Protein AF-A0A7W0REE7-F1 (afdb_monomer_lite)

pLDDT: mean 85.4, std 18.17, range [41.47, 98.69]

Structure (mmCIF, N/CA/C/O backbone):
data_AF-A0A7W0REE7-F1
#
_entry.id   AF-A0A7W0REE7-F1
#
loop_
_atom_site.group_PDB
_atom_site.id
_atom_site.type_symbol
_atom_site.label_atom_id
_atom_site.label_alt_id
_atom_site.label_comp_id
_atom_site.label_asym_id
_atom_site.label_entity_id
_atom_site.label_seq_id
_atom_site.pdbx_PDB_ins_code
_atom_site.Cartn_x
_atom_site.Cartn_y
_atom_site.Cartn_z
_atom_site.occupancy
_atom_site.B_iso_or_equiv
_atom_site.auth_seq_id
_atom_site.auth_comp_id
_atom_site.auth_asym_id
_atom_site.auth_atom_id
_atom_site.pdbx_PDB_model_num
ATOM 1 N N . MET A 1 1 ? 45.900 -6.202 -37.985 1.00 45.06 1 MET A N 1
ATOM 2 C CA . MET A 1 1 ? 45.962 -5.003 -37.119 1.00 45.06 1 MET A CA 1
ATOM 3 C C . MET A 1 1 ? 44.884 -4.029 -37.579 1.00 45.06 1 MET A C 1
ATOM 5 O O . MET A 1 1 ? 44.712 -3.939 -38.787 1.00 45.06 1 MET A O 1
ATOM 9 N N . LEU A 1 2 ? 44.228 -3.337 -36.628 1.00 41.47 2 LEU A N 1
ATOM 10 C CA . LEU A 1 2 ? 43.089 -2.391 -36.749 1.00 41.47 2 LEU A CA 1
ATOM 11 C C . LEU A 1 2 ? 41.712 -3.093 -36.889 1.00 41.47 2 LEU A C 1
ATOM 13 O O . LEU A 1 2 ? 41.403 -3.589 -37.961 1.00 41.47 2 LEU A O 1
ATOM 17 N N . LEU A 1 3 ? 40.881 -3.365 -35.867 1.00 45.81 3 LEU A N 1
ATOM 18 C CA . LEU A 1 3 ? 40.365 -2.628 -34.692 1.00 45.81 3 LEU A CA 1
ATOM 19 C C . LEU A 1 3 ? 39.534 -1.385 -35.049 1.00 45.81 3 LEU A C 1
ATOM 21 O O . LEU A 1 3 ? 40.122 -0.322 -35.163 1.00 45.81 3 LEU A O 1
ATOM 25 N N . VAL A 1 4 ? 38.196 -1.505 -35.089 1.00 46.91 4 VAL A N 1
ATOM 26 C CA . VAL A 1 4 ? 37.291 -0.587 -34.361 1.00 46.91 4 VAL A CA 1
ATOM 27 C C . VAL A 1 4 ? 36.034 -1.351 -33.917 1.00 46.91 4 VAL A C 1
ATOM 29 O O . VAL A 1 4 ? 35.204 -1.772 -34.717 1.00 46.91 4 VAL A O 1
ATOM 32 N N . LEU A 1 5 ? 35.947 -1.534 -32.603 1.00 46.28 5 LEU A N 1
ATOM 33 C CA . LEU A 1 5 ? 34.809 -2.009 -31.825 1.00 46.28 5 LEU A CA 1
ATOM 34 C C . LEU A 1 5 ? 33.627 -1.041 -32.022 1.00 46.28 5 LEU A C 1
ATOM 36 O O . LEU A 1 5 ? 33.700 0.109 -31.592 1.00 46.28 5 LEU A O 1
ATOM 40 N N . ALA A 1 6 ? 32.532 -1.489 -32.635 1.00 50.62 6 ALA A N 1
ATOM 41 C CA . ALA A 1 6 ? 31.260 -0.772 -32.579 1.00 50.62 6 ALA A CA 1
ATOM 42 C C . ALA A 1 6 ? 30.657 -0.975 -31.178 1.00 50.62 6 ALA A C 1
ATOM 44 O O . ALA A 1 6 ? 29.823 -1.852 -30.961 1.00 50.62 6 ALA A O 1
ATOM 45 N N . LEU A 1 7 ? 31.150 -0.213 -30.196 1.00 54.78 7 LEU A N 1
ATOM 46 C CA . LEU A 1 7 ? 30.534 -0.121 -28.876 1.00 54.78 7 LEU A CA 1
ATOM 47 C C . LEU A 1 7 ? 29.156 0.518 -29.057 1.00 54.78 7 LEU A C 1
ATOM 49 O O . LEU A 1 7 ? 29.038 1.720 -29.288 1.00 54.78 7 LEU A O 1
ATOM 53 N N . GLY A 1 8 ? 28.118 -0.313 -28.986 1.00 48.12 8 GLY A N 1
ATOM 54 C CA . GLY A 1 8 ? 26.740 0.135 -28.909 1.00 48.12 8 GLY A CA 1
ATOM 55 C C . GLY A 1 8 ? 26.584 1.073 -27.721 1.00 48.12 8 GLY A C 1
ATOM 56 O O . GLY A 1 8 ? 26.681 0.656 -26.568 1.00 48.12 8 GLY A O 1
ATOM 57 N N . VAL A 1 9 ? 26.344 2.349 -28.008 1.00 55.97 9 VAL A N 1
ATOM 58 C CA . VAL A 1 9 ? 25.822 3.293 -27.027 1.00 55.97 9 VAL A CA 1
ATOM 59 C C . VAL A 1 9 ? 24.402 2.829 -26.725 1.00 55.97 9 VAL A C 1
ATOM 61 O O . VAL A 1 9 ? 23.462 3.149 -27.449 1.00 55.97 9 VAL A O 1
ATOM 64 N N . LEU A 1 10 ? 24.247 2.004 -25.689 1.00 55.75 10 LEU A N 1
ATOM 65 C CA . LEU A 1 10 ? 22.946 1.727 -25.103 1.00 55.75 10 LEU A CA 1
ATOM 66 C C . LEU A 1 10 ? 22.491 3.041 -24.468 1.00 55.75 10 LEU A C 1
ATOM 68 O O . LEU A 1 10 ? 22.913 3.387 -23.367 1.00 55.75 10 LEU A O 1
ATOM 72 N N . ALA A 1 11 ? 21.709 3.824 -25.209 1.00 57.91 11 ALA A N 1
ATOM 73 C CA . ALA A 1 11 ? 21.074 5.013 -24.677 1.00 57.91 11 ALA A CA 1
ATOM 74 C C . ALA A 1 11 ? 20.234 4.581 -23.467 1.00 57.91 11 ALA A C 1
ATOM 76 O O . ALA A 1 11 ? 19.232 3.882 -23.628 1.00 57.91 11 ALA A O 1
ATOM 77 N N . LEU A 1 12 ? 20.656 4.960 -22.256 1.00 58.72 12 LEU A N 1
ATOM 78 C CA . LEU A 1 12 ? 19.791 4.911 -21.083 1.00 58.72 12 LEU A CA 1
ATOM 79 C C . LEU A 1 12 ? 18.670 5.920 -21.338 1.00 58.72 12 LEU A C 1
ATOM 81 O O . LEU A 1 12 ? 18.796 7.102 -21.020 1.00 58.72 12 LEU A O 1
ATOM 85 N N . ALA A 1 13 ? 17.592 5.469 -21.978 1.00 64.06 13 ALA A N 1
ATOM 86 C CA . ALA A 1 13 ? 16.366 6.239 -22.025 1.00 64.06 13 ALA A CA 1
ATOM 87 C C . ALA A 1 13 ? 15.930 6.483 -20.570 1.00 64.06 13 ALA A C 1
ATOM 89 O O . ALA A 1 13 ? 15.931 5.532 -19.779 1.00 64.06 13 ALA A O 1
ATOM 90 N N . PRO A 1 14 ? 15.594 7.725 -20.183 1.00 60.59 14 PRO A N 1
ATOM 91 C CA . PRO A 1 14 ? 15.069 7.976 -18.852 1.00 60.59 14 PRO A CA 1
ATOM 92 C C . PRO A 1 14 ? 13.815 7.120 -18.671 1.00 60.59 14 PRO A C 1
ATOM 94 O O . PRO A 1 14 ? 12.888 7.187 -19.483 1.00 60.59 14 PRO A O 1
ATOM 97 N N . ALA A 1 15 ? 13.802 6.284 -17.631 1.00 60.91 15 ALA A N 1
ATOM 98 C CA . ALA A 1 15 ? 12.606 5.546 -17.265 1.00 60.91 15 ALA A CA 1
ATOM 99 C C . ALA A 1 15 ? 11.490 6.568 -17.028 1.00 60.91 15 ALA A C 1
ATOM 101 O O . ALA A 1 15 ? 11.646 7.488 -16.222 1.00 60.91 15 ALA A O 1
ATOM 102 N N . SER A 1 16 ? 10.387 6.450 -17.768 1.00 59.88 16 SER A N 1
ATOM 103 C CA . SER A 1 16 ? 9.228 7.298 -17.513 1.00 59.88 16 SER A CA 1
ATOM 104 C C . SER A 1 16 ? 8.754 7.046 -16.080 1.00 59.88 16 SER A C 1
ATOM 106 O O . SER A 1 16 ? 8.724 5.883 -15.663 1.00 59.88 16 SER A O 1
ATOM 108 N N . PRO A 1 17 ? 8.402 8.093 -15.315 1.00 62.16 17 PRO A N 1
ATOM 109 C CA . PRO A 1 17 ? 7.865 7.903 -13.979 1.00 62.16 17 PRO A CA 1
ATOM 110 C C . PRO A 1 17 ? 6.643 6.988 -14.075 1.00 62.16 17 PRO A C 1
ATOM 112 O O . PRO A 1 17 ? 5.690 7.278 -14.802 1.00 62.16 17 PRO A O 1
ATOM 115 N N . VAL A 1 18 ? 6.688 5.849 -13.381 1.00 65.94 18 VAL A N 1
ATOM 116 C CA . VAL A 1 18 ? 5.537 4.951 -13.283 1.00 65.94 18 VAL A CA 1
ATOM 117 C C . VAL A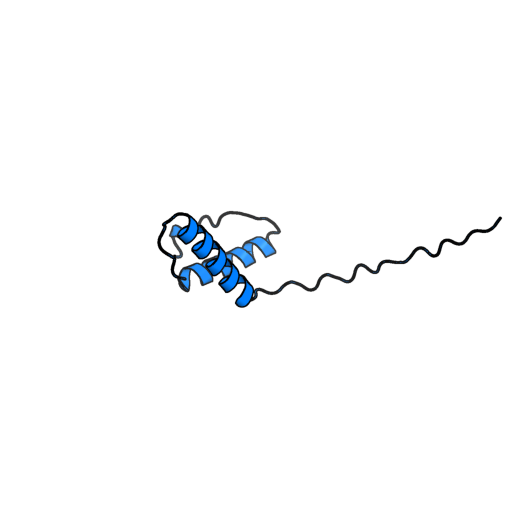 1 18 ? 4.510 5.659 -12.411 1.00 65.94 18 VAL A C 1
ATOM 119 O O . VAL A 1 18 ? 4.665 5.754 -11.196 1.00 65.94 18 VAL A O 1
ATO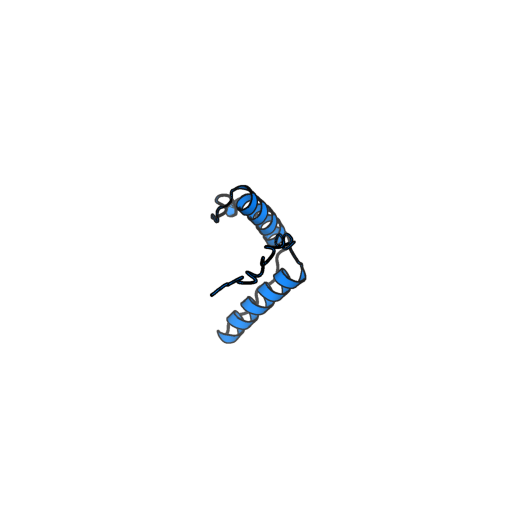M 122 N N . GLY A 1 19 ? 3.485 6.215 -13.053 1.00 66.50 19 GLY A N 1
ATOM 123 C CA . GLY A 1 19 ? 2.367 6.836 -12.357 1.00 66.50 19 GLY A CA 1
ATOM 124 C C . GLY A 1 19 ? 1.580 5.808 -11.546 1.00 66.50 19 GLY A C 1
ATOM 125 O O . GLY A 1 19 ? 1.499 4.632 -11.911 1.00 66.50 19 GLY A O 1
ATOM 126 N N . ALA A 1 20 ? 0.967 6.260 -10.451 1.00 71.12 20 ALA A N 1
ATOM 127 C CA . ALA A 1 20 ? 0.014 5.446 -9.709 1.00 71.12 20 ALA A CA 1
ATOM 128 C C . ALA A 1 20 ? -1.098 4.965 -10.657 1.00 71.12 20 ALA A C 1
ATOM 130 O O . ALA A 1 20 ? -1.732 5.774 -11.337 1.00 71.12 20 ALA A O 1
ATOM 131 N N . SER A 1 21 ? -1.328 3.649 -10.716 1.00 81.88 21 SER A N 1
ATOM 132 C CA . SER A 1 21 ? -2.376 3.071 -11.558 1.00 81.88 21 SER A CA 1
ATOM 133 C C . SER A 1 21 ? -3.471 2.436 -10.694 1.00 81.88 21 SER A C 1
ATOM 135 O O . SER A 1 21 ? -3.172 1.570 -9.865 1.00 81.88 21 SER A O 1
ATOM 137 N N . PRO A 1 22 ? -4.752 2.798 -10.900 1.00 83.31 22 PRO A N 1
ATOM 138 C CA . PRO A 1 22 ? -5.865 2.142 -10.211 1.00 83.31 22 PRO A CA 1
ATOM 139 C C . PRO A 1 22 ? -5.888 0.622 -10.441 1.00 83.31 22 PRO A C 1
ATOM 141 O O . PRO A 1 22 ? -6.258 -0.146 -9.554 1.00 83.31 22 PRO A O 1
ATOM 144 N N . ALA A 1 23 ? -5.434 0.178 -11.618 1.00 88.31 23 ALA A N 1
ATOM 145 C CA . ALA A 1 23 ? -5.308 -1.235 -11.952 1.00 88.31 23 ALA A CA 1
ATOM 146 C C . ALA A 1 23 ? -4.308 -1.960 -11.036 1.00 88.31 23 ALA A C 1
ATOM 148 O O . ALA A 1 23 ? -4.639 -3.025 -10.514 1.00 88.31 23 ALA A O 1
ATOM 149 N N . ALA A 1 24 ? -3.131 -1.378 -10.773 1.00 89.56 24 ALA A N 1
ATOM 150 C CA . ALA A 1 24 ? -2.153 -1.982 -9.867 1.00 89.56 24 ALA A CA 1
ATOM 151 C C . ALA A 1 24 ? -2.687 -2.093 -8.434 1.00 89.56 24 ALA A C 1
ATOM 153 O O . ALA A 1 24 ? -2.527 -3.138 -7.806 1.00 89.56 24 ALA A O 1
ATOM 154 N N . GLU A 1 25 ? -3.377 -1.064 -7.935 1.00 92.25 25 GLU A N 1
ATOM 155 C CA . GLU A 1 25 ? -3.991 -1.109 -6.602 1.00 92.25 25 GLU A CA 1
ATOM 156 C C . GLU A 1 25 ? -5.061 -2.207 -6.504 1.00 92.25 25 GLU A C 1
ATOM 158 O O . GLU A 1 25 ? -5.075 -2.985 -5.548 1.00 92.25 25 GLU A O 1
ATOM 163 N N . SER A 1 26 ? -5.920 -2.337 -7.521 1.00 93.31 26 SER A N 1
ATOM 164 C CA . SER A 1 26 ? -6.936 -3.396 -7.556 1.00 93.31 26 SER A CA 1
ATOM 165 C C . SER A 1 26 ? -6.321 -4.804 -7.625 1.00 93.31 26 SER A C 1
ATOM 167 O O . SER A 1 26 ? -6.756 -5.711 -6.910 1.00 93.31 26 SER A O 1
ATOM 169 N N . GLY A 1 27 ? -5.255 -4.984 -8.414 1.00 95.50 27 GLY A N 1
ATOM 170 C CA . GLY A 1 27 ? -4.518 -6.245 -8.510 1.00 95.50 27 GLY A CA 1
ATOM 171 C C . GLY A 1 27 ? -3.813 -6.619 -7.204 1.00 95.50 27 GLY A C 1
ATOM 172 O O . GLY A 1 27 ? -3.782 -7.794 -6.825 1.00 95.50 27 GLY A O 1
ATOM 173 N N . PHE A 1 28 ? -3.315 -5.623 -6.469 1.00 94.62 28 PHE A N 1
ATOM 174 C CA . PHE A 1 28 ? -2.721 -5.815 -5.148 1.00 94.62 28 PHE A CA 1
ATOM 175 C C . PHE A 1 28 ? -3.745 -6.353 -4.138 1.00 94.62 28 PHE A C 1
ATOM 177 O O . PHE A 1 28 ? -3.501 -7.380 -3.501 1.00 94.62 28 PHE A O 1
ATOM 184 N N . VAL A 1 29 ? -4.930 -5.737 -4.058 1.00 96.94 29 VAL A N 1
ATOM 185 C CA . VAL A 1 29 ? -6.023 -6.205 -3.185 1.00 96.94 29 VAL A CA 1
ATOM 186 C C . VAL A 1 29 ? -6.473 -7.617 -3.566 1.00 96.94 29 VAL A C 1
ATOM 188 O O . VAL A 1 29 ? -6.642 -8.469 -2.691 1.00 96.94 29 VAL A O 1
ATOM 191 N N . SER A 1 30 ? -6.610 -7.896 -4.867 1.00 98.06 30 SER A N 1
ATOM 192 C CA . SER A 1 30 ? -6.962 -9.231 -5.361 1.00 98.06 30 SER A CA 1
ATOM 193 C C . SER A 1 30 ? -5.945 -10.287 -4.923 1.00 98.06 30 SER A C 1
ATOM 195 O O . SER A 1 30 ? -6.327 -11.367 -4.474 1.00 98.06 30 SER A O 1
ATOM 197 N N . SER A 1 31 ? -4.651 -9.975 -5.006 1.00 98.44 31 SER A N 1
ATOM 198 C CA . SER A 1 31 ? -3.577 -10.896 -4.619 1.00 98.44 31 SER A CA 1
ATOM 199 C C . SER A 1 31 ? -3.592 -11.193 -3.117 1.00 98.44 31 SER A C 1
ATOM 201 O O . SER A 1 31 ? -3.486 -12.353 -2.712 1.00 98.44 31 SER A O 1
ATOM 203 N N . ILE A 1 32 ? -3.798 -10.168 -2.281 1.00 98.25 32 ILE A N 1
ATOM 204 C CA . ILE A 1 32 ? -3.922 -10.334 -0.825 1.00 98.25 32 ILE A CA 1
ATOM 205 C C . ILE A 1 32 ? -5.130 -11.203 -0.482 1.00 98.25 32 ILE A C 1
ATOM 207 O O . ILE A 1 32 ? -5.008 -12.141 0.306 1.00 98.25 32 ILE A O 1
ATOM 211 N N . ASN A 1 33 ? -6.294 -10.922 -1.068 1.00 98.69 33 ASN A N 1
ATOM 212 C CA . ASN A 1 33 ? -7.505 -11.690 -0.791 1.00 98.69 33 ASN A CA 1
ATOM 213 C C . ASN A 1 33 ? -7.411 -13.131 -1.309 1.00 98.69 33 ASN A C 1
ATOM 215 O O . ASN A 1 33 ? -7.867 -14.043 -0.621 1.00 98.69 33 ASN A O 1
ATOM 219 N N . GLY A 1 34 ? -6.740 -13.362 -2.442 1.00 98.62 34 GLY A N 1
ATOM 220 C CA . GLY A 1 34 ? -6.405 -14.706 -2.914 1.00 98.62 34 GLY A CA 1
ATOM 221 C C . GLY A 1 34 ? -5.553 -15.476 -1.901 1.00 98.62 34 GLY A C 1
ATOM 222 O O . GLY A 1 34 ? -5.891 -16.601 -1.530 1.00 98.62 34 GLY A O 1
ATOM 223 N N . LEU A 1 35 ? -4.500 -14.846 -1.364 1.00 98.69 35 LEU A N 1
ATOM 224 C CA . LEU A 1 35 ? -3.683 -15.448 -0.308 1.00 98.69 35 LEU A CA 1
ATOM 225 C C . LEU A 1 35 ? -4.509 -15.717 0.956 1.00 98.69 35 LEU A C 1
ATOM 227 O O . LEU A 1 35 ? -4.442 -16.816 1.497 1.00 98.69 35 LEU A O 1
ATOM 231 N N . ARG A 1 36 ? -5.318 -14.760 1.417 1.00 98.62 36 ARG A N 1
ATOM 232 C CA . ARG A 1 36 ? -6.180 -14.932 2.599 1.00 98.62 36 ARG A CA 1
ATOM 233 C C . ARG A 1 36 ? -7.145 -16.102 2.433 1.00 98.62 36 ARG A C 1
ATOM 235 O O . ARG A 1 36 ? -7.216 -16.952 3.318 1.00 98.62 36 ARG A O 1
ATOM 242 N N . SER A 1 37 ? -7.800 -16.194 1.280 1.00 98.69 37 SER A N 1
ATOM 243 C CA . SER A 1 37 ? -8.693 -17.303 0.947 1.00 98.69 37 SER A CA 1
ATOM 244 C C . SER A 1 37 ? -7.954 -18.644 0.939 1.00 98.69 37 SER A C 1
ATOM 246 O O . SER A 1 37 ? -8.428 -19.596 1.555 1.00 98.69 37 SER A O 1
ATOM 248 N N . SER A 1 38 ? -6.738 -18.705 0.376 1.00 98.44 38 SER A N 1
ATOM 249 C CA . SER A 1 38 ? -5.899 -19.918 0.413 1.00 98.44 38 SER A CA 1
ATOM 250 C C . SER A 1 38 ? -5.532 -20.377 1.834 1.00 98.44 38 SER A C 1
ATOM 252 O O . SER A 1 38 ? -5.111 -21.514 2.033 1.00 98.44 38 SER A O 1
ATOM 254 N N . ARG A 1 39 ? -5.691 -19.498 2.833 1.00 98.56 39 ARG A N 1
ATOM 255 C CA . ARG A 1 39 ? -5.475 -19.773 4.260 1.00 98.56 39 ARG A CA 1
ATOM 256 C C . ARG A 1 39 ? -6.779 -19.902 5.057 1.00 98.56 39 ARG A C 1
ATOM 258 O O . ARG A 1 39 ? -6.728 -19.912 6.281 1.00 98.56 39 ARG A O 1
ATOM 265 N N . GLY A 1 40 ? -7.934 -19.983 4.392 1.00 98.50 40 GLY A N 1
ATOM 266 C CA . GLY A 1 40 ? -9.245 -20.100 5.040 1.00 98.50 40 GLY A CA 1
ATOM 267 C C . GLY A 1 40 ? -9.733 -18.818 5.725 1.00 98.50 40 GLY A C 1
ATOM 268 O O . GLY A 1 40 ? -10.632 -18.875 6.558 1.00 98.50 40 GLY A O 1
ATOM 269 N N . LEU A 1 41 ? -9.147 -17.662 5.401 1.00 98.56 41 LEU A N 1
ATOM 270 C CA . LEU A 1 41 ? -9.528 -16.367 5.965 1.00 98.56 41 LEU A CA 1
ATOM 271 C C . LEU A 1 41 ? -10.521 -15.638 5.053 1.00 98.56 41 LEU A C 1
ATOM 273 O O . LEU A 1 41 ? -10.444 -15.724 3.827 1.00 98.56 41 LEU A O 1
ATOM 277 N N . GLY A 1 42 ? -11.412 -14.848 5.658 1.00 98.06 42 GLY A N 1
ATOM 278 C CA . GLY A 1 42 ? -12.332 -13.975 4.925 1.00 98.06 42 GLY A CA 1
ATOM 279 C C . GLY A 1 42 ? -11.613 -12.861 4.156 1.00 98.06 42 GLY A C 1
ATOM 280 O O . GLY A 1 42 ? -10.526 -12.420 4.547 1.00 98.06 42 GLY A O 1
ATOM 281 N N . SER A 1 43 ? -12.230 -12.383 3.077 1.00 97.94 43 SER A N 1
ATOM 282 C CA . SER A 1 43 ? -11.699 -11.280 2.265 1.00 97.94 43 SER A CA 1
ATOM 283 C C . SER A 1 43 ? -11.712 -9.952 3.024 1.00 97.94 43 SER A C 1
ATOM 285 O O . SER A 1 43 ? -12.598 -9.695 3.835 1.00 97.94 43 SER A O 1
ATOM 287 N N . LEU A 1 44 ? -10.725 -9.105 2.746 1.00 97.94 44 LEU A N 1
ATOM 288 C CA . LEU A 1 44 ? -10.712 -7.703 3.151 1.00 97.94 44 LEU A CA 1
ATOM 289 C C . LEU A 1 44 ? -11.509 -6.863 2.152 1.00 97.94 44 LEU A C 1
ATOM 291 O O . LEU A 1 44 ? -11.491 -7.141 0.948 1.00 97.94 44 LE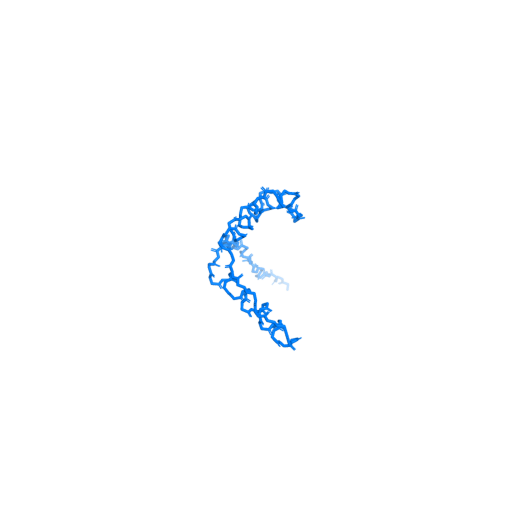U A O 1
ATOM 295 N N . THR A 1 45 ? -12.128 -5.798 2.653 1.00 97.12 45 THR A N 1
ATOM 296 C CA . THR A 1 45 ? -12.788 -4.766 1.846 1.00 97.12 45 THR A CA 1
ATOM 297 C C . THR A 1 45 ? -11.904 -3.527 1.775 1.00 97.12 45 THR A C 1
ATOM 299 O O . THR A 1 45 ? -11.230 -3.179 2.745 1.00 97.12 45 THR A O 1
ATOM 302 N N . VAL A 1 46 ? -11.907 -2.852 0.627 1.00 96.94 46 VAL A N 1
ATOM 303 C CA . VAL A 1 46 ? -11.191 -1.584 0.450 1.00 96.94 46 VAL A CA 1
ATOM 304 C C . VAL A 1 46 ? -11.900 -0.473 1.223 1.00 96.94 46 VAL A C 1
ATOM 306 O O . VAL A 1 46 ? -13.103 -0.280 1.065 1.00 96.94 46 VAL A O 1
ATOM 309 N N . SER A 1 47 ? -11.139 0.280 2.019 1.00 97.50 47 SER A N 1
ATOM 310 C CA . SER A 1 47 ? -11.576 1.548 2.612 1.00 97.50 47 SER A CA 1
ATOM 311 C C . SER A 1 47 ? -10.975 2.707 1.821 1.00 97.50 47 SER A C 1
ATOM 313 O O . SER A 1 47 ? -9.755 2.794 1.684 1.00 97.50 47 SER A O 1
ATOM 315 N N . GLY A 1 48 ? -11.827 3.604 1.316 1.00 95.06 48 GLY A N 1
ATOM 316 C CA . GLY A 1 48 ? -11.382 4.778 0.559 1.00 95.06 48 GLY A CA 1
ATOM 317 C C . GLY A 1 48 ? -10.536 5.745 1.391 1.00 95.06 48 GLY A C 1
ATOM 318 O O . GLY A 1 48 ? -9.588 6.327 0.870 1.00 95.06 48 GLY A O 1
ATOM 319 N N . GLU A 1 49 ? -10.828 5.858 2.687 1.00 96.69 49 GLU A N 1
ATOM 320 C CA . GLU A 1 49 ? -10.057 6.662 3.639 1.00 96.69 49 GLU A CA 1
ATOM 321 C C . GLU A 1 49 ? -8.630 6.122 3.797 1.00 96.69 49 GLU A C 1
ATOM 323 O O . GLU A 1 49 ? -7.663 6.849 3.564 1.00 96.69 49 GLU A O 1
ATOM 328 N N . LEU A 1 50 ? -8.489 4.814 4.052 1.00 96.75 50 LEU A N 1
ATOM 329 C CA . LEU A 1 50 ? -7.177 4.161 4.134 1.00 96.75 50 LEU A CA 1
ATOM 330 C C . LEU A 1 50 ? -6.392 4.281 2.824 1.00 96.75 50 LEU A C 1
ATOM 332 O O . LEU A 1 50 ? -5.183 4.515 2.848 1.00 96.75 50 LEU A O 1
ATOM 336 N N . THR A 1 51 ? -7.063 4.160 1.676 1.00 95.44 51 THR A N 1
ATOM 337 C CA . THR A 1 51 ? -6.432 4.367 0.366 1.00 95.44 51 THR A CA 1
ATOM 338 C C . THR A 1 51 ? -5.930 5.803 0.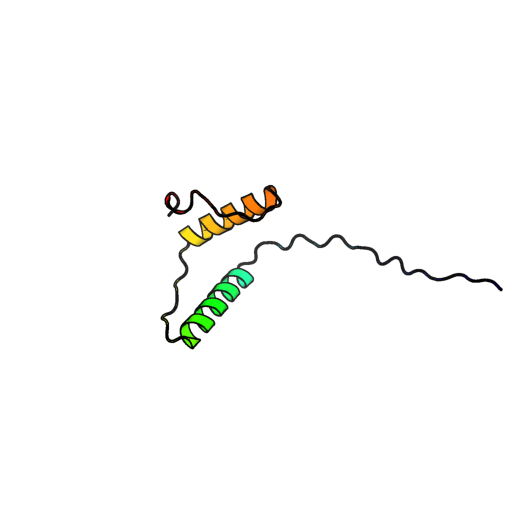198 1.00 95.44 51 THR A C 1
ATOM 340 O O . THR A 1 51 ? -4.826 6.003 -0.308 1.00 95.44 51 THR A O 1
ATOM 343 N N . GLY A 1 52 ? -6.700 6.802 0.638 1.00 94.94 52 GLY A N 1
ATOM 344 C CA . GLY A 1 52 ? -6.296 8.208 0.602 1.00 94.94 52 GLY A CA 1
ATOM 345 C C . GLY A 1 52 ? -5.030 8.469 1.420 1.00 94.94 52 GLY A C 1
ATOM 346 O O . GLY A 1 52 ? -4.054 9.012 0.895 1.00 94.94 52 GLY A O 1
ATOM 347 N N . VAL A 1 53 ? -5.008 7.999 2.670 1.00 97.38 53 VAL A N 1
ATOM 348 C CA . VAL A 1 53 ? -3.842 8.116 3.562 1.00 97.38 53 VAL A CA 1
ATOM 349 C C . VAL A 1 53 ? -2.621 7.404 2.975 1.00 97.38 53 VAL A C 1
ATOM 351 O O . VAL A 1 53 ? -1.528 7.973 2.937 1.00 97.38 53 VAL A O 1
ATOM 354 N N . ALA A 1 54 ? -2.798 6.186 2.452 1.00 95.50 54 ALA A N 1
ATOM 355 C CA . ALA A 1 54 ? -1.713 5.409 1.860 1.00 95.50 54 ALA A CA 1
ATOM 356 C C . ALA A 1 54 ? -1.084 6.104 0.642 1.00 95.50 54 ALA A C 1
ATOM 358 O O . ALA A 1 54 ? 0.141 6.151 0.535 1.00 95.50 54 ALA A O 1
ATOM 359 N N . ARG A 1 55 ? -1.895 6.687 -0.253 1.00 94.75 55 ARG A N 1
ATOM 360 C CA . ARG A 1 55 ? -1.397 7.441 -1.417 1.00 94.75 55 ARG A CA 1
ATOM 361 C C . ARG A 1 55 ? -0.632 8.696 -1.001 1.00 94.75 55 ARG A C 1
ATOM 363 O O . ARG A 1 55 ? 0.443 8.948 -1.539 1.00 94.75 55 ARG A O 1
ATOM 370 N N . SER A 1 56 ? -1.148 9.449 -0.027 1.00 95.50 56 SER A N 1
ATOM 371 C CA . SER A 1 56 ? -0.453 10.633 0.496 1.00 95.50 56 SER A CA 1
ATOM 372 C C . SER A 1 56 ? 0.898 10.265 1.110 1.00 95.50 56 SER A C 1
ATOM 374 O O . SER A 1 56 ? 1.891 10.949 0.872 1.00 95.50 56 SER A O 1
ATOM 376 N N . TRP A 1 57 ? 0.955 9.174 1.877 1.00 97.00 57 TRP A N 1
ATOM 377 C CA . TRP A 1 57 ? 2.201 8.724 2.489 1.00 97.00 57 TRP A CA 1
ATOM 378 C C . TRP A 1 57 ? 3.195 8.163 1.468 1.00 97.00 57 TRP A C 1
ATOM 380 O O . TRP A 1 57 ? 4.396 8.393 1.587 1.00 97.00 57 TRP A O 1
ATOM 390 N N . ALA A 1 58 ? 2.710 7.481 0.428 1.00 94.88 58 ALA A N 1
ATOM 391 C CA . ALA A 1 58 ? 3.548 7.059 -0.690 1.00 94.88 58 ALA A CA 1
ATOM 392 C C . ALA A 1 58 ? 4.215 8.258 -1.386 1.00 94.88 58 ALA A C 1
ATOM 394 O O . ALA A 1 58 ? 5.402 8.183 -1.694 1.00 94.88 58 ALA A O 1
ATOM 395 N N . GLY A 1 59 ? 3.487 9.370 -1.558 1.00 94.38 59 GLY A N 1
ATOM 396 C CA . GLY A 1 59 ? 4.056 10.637 -2.027 1.00 94.38 59 GLY A CA 1
ATOM 397 C C . GLY A 1 59 ? 5.161 11.159 -1.104 1.00 94.38 59 GLY A C 1
ATOM 398 O O . GLY A 1 59 ? 6.272 11.400 -1.561 1.00 94.38 59 GLY A O 1
ATOM 399 N N . ALA A 1 60 ? 4.905 11.216 0.207 1.00 96.12 60 ALA A N 1
ATOM 400 C CA . ALA A 1 60 ? 5.901 11.661 1.186 1.00 96.12 60 ALA A CA 1
A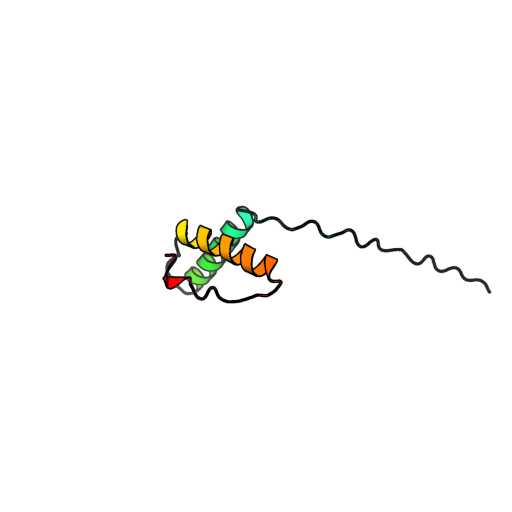TOM 401 C C . ALA A 1 60 ? 7.182 10.798 1.188 1.00 96.12 60 ALA A C 1
ATOM 403 O O . ALA A 1 60 ? 8.286 11.328 1.296 1.00 96.12 60 ALA A O 1
ATOM 404 N N . MET A 1 61 ? 7.057 9.473 1.043 1.00 96.69 61 MET A N 1
ATOM 405 C CA . MET A 1 61 ? 8.210 8.569 0.915 1.00 96.69 61 MET A CA 1
ATOM 406 C C . MET A 1 61 ? 8.977 8.785 -0.394 1.00 96.69 61 MET A C 1
ATOM 408 O O . MET A 1 61 ? 10.208 8.741 -0.395 1.00 96.69 61 MET A O 1
ATOM 412 N N . ALA A 1 62 ? 8.262 9.025 -1.498 1.00 94.75 62 ALA A N 1
ATOM 413 C CA . ALA A 1 62 ? 8.877 9.318 -2.788 1.00 94.75 62 ALA A CA 1
ATOM 414 C C . ALA A 1 62 ? 9.692 10.619 -2.731 1.00 94.75 62 ALA A C 1
ATOM 416 O O . ALA A 1 62 ? 10.851 10.620 -3.142 1.00 94.75 62 ALA A O 1
ATOM 417 N N . ASP A 1 63 ? 9.130 11.680 -2.145 1.00 95.19 63 ASP A N 1
ATOM 418 C CA . ASP A 1 63 ? 9.804 12.972 -1.971 1.00 95.19 63 ASP A CA 1
ATOM 419 C C . ASP A 1 63 ? 11.023 12.869 -1.043 1.00 95.19 63 ASP A C 1
ATOM 421 O O . ASP A 1 63 ? 12.058 13.491 -1.282 1.00 95.19 63 ASP A O 1
ATOM 425 N N . ALA A 1 64 ? 10.926 12.051 0.009 1.00 96.25 64 ALA A N 1
ATOM 426 C CA . ALA A 1 64 ? 12.018 11.828 0.951 1.00 96.25 64 ALA A CA 1
ATOM 427 C C . ALA A 1 64 ? 13.109 10.878 0.421 1.00 96.25 64 ALA A C 1
ATOM 429 O O . ALA A 1 64 ? 14.166 10.762 1.042 1.00 96.25 64 ALA A O 1
ATOM 430 N N . GLY A 1 65 ? 12.860 10.161 -0.682 1.00 96.31 65 GLY A N 1
ATOM 431 C CA . GLY A 1 65 ? 13.786 9.168 -1.235 1.00 96.31 65 GLY A CA 1
ATOM 432 C C . GLY A 1 65 ? 14.055 7.977 -0.307 1.00 96.31 65 GLY A C 1
ATOM 433 O O . GLY A 1 65 ? 15.076 7.305 -0.447 1.00 96.31 65 GLY A O 1
ATOM 434 N N . GLN A 1 66 ? 13.164 7.712 0.653 1.00 95.94 66 GLN A N 1
ATOM 435 C CA . GLN A 1 66 ? 13.316 6.643 1.639 1.00 95.94 66 GLN A CA 1
ATOM 436 C C . GLN A 1 66 ? 11.974 5.996 1.975 1.00 95.94 66 GLN A C 1
ATOM 438 O O . GLN A 1 66 ? 10.928 6.644 1.970 1.00 95.94 66 GLN A O 1
ATOM 443 N N . ILE A 1 67 ? 12.015 4.713 2.327 1.00 96.62 67 ILE A N 1
ATOM 444 C CA . ILE A 1 67 ? 10.843 3.978 2.803 1.00 96.62 67 ILE A CA 1
ATOM 445 C C . ILE A 1 67 ? 10.778 4.076 4.324 1.00 96.62 67 ILE A C 1
ATOM 447 O O . ILE A 1 67 ? 11.747 3.767 5.017 1.00 96.62 67 ILE A O 1
ATOM 451 N N . SER A 1 68 ? 9.626 4.479 4.847 1.00 98.00 68 SER A N 1
ATOM 452 C CA . SER A 1 68 ? 9.396 4.617 6.283 1.00 98.00 68 SER A CA 1
ATOM 453 C C . SER A 1 68 ? 7.929 4.376 6.644 1.00 98.00 68 SER A C 1
ATOM 455 O O . SER A 1 68 ? 7.028 4.448 5.805 1.00 98.00 68 SER A O 1
ATOM 457 N N . HIS A 1 69 ? 7.672 4.056 7.912 1.00 97.94 69 HIS A N 1
ATOM 458 C CA . HIS A 1 69 ? 6.308 3.946 8.423 1.00 97.94 69 HIS A CA 1
ATOM 459 C C . HIS A 1 69 ? 5.681 5.328 8.625 1.00 97.94 69 HIS A C 1
ATOM 461 O O . HIS A 1 69 ? 6.346 6.252 9.094 1.00 97.94 69 HIS A O 1
ATOM 467 N N . ASN A 1 70 ? 4.378 5.438 8.359 1.00 97.50 70 ASN A N 1
ATOM 468 C CA . ASN A 1 70 ? 3.594 6.606 8.741 1.00 97.50 70 ASN A CA 1
ATOM 469 C C . ASN A 1 70 ? 3.331 6.575 10.253 1.00 97.50 70 ASN A C 1
ATOM 471 O O . ASN A 1 70 ? 2.434 5.871 10.719 1.00 97.50 70 ASN A O 1
ATOM 475 N N . GLY A 1 71 ? 4.107 7.347 11.014 1.00 96.81 71 GLY A N 1
ATOM 476 C CA . GLY A 1 71 ? 3.962 7.446 12.470 1.00 96.81 71 GLY A CA 1
ATOM 477 C C . GLY A 1 71 ? 2.632 8.050 12.942 1.00 96.81 71 GLY A C 1
ATOM 478 O O . GLY A 1 71 ? 2.300 7.923 14.115 1.00 96.81 71 GLY A O 1
ATOM 479 N N . SER A 1 72 ? 1.860 8.673 12.047 1.00 96.06 72 SER A N 1
ATOM 480 C CA . SER A 1 72 ? 0.595 9.352 12.356 1.00 96.06 72 SER A CA 1
ATOM 481 C C . SER A 1 72 ? -0.645 8.599 11.871 1.00 96.06 72 SER A C 1
ATOM 483 O O . SER A 1 72 ? -1.750 9.114 12.036 1.00 96.06 72 SER A O 1
ATOM 485 N N . LEU A 1 73 ? -0.500 7.391 11.308 1.00 95.31 73 LEU A N 1
ATOM 486 C CA . LEU A 1 73 ? -1.610 6.637 10.707 1.00 95.31 73 LEU A CA 1
ATOM 487 C C . LEU A 1 73 ? -2.819 6.506 11.645 1.00 95.31 73 LEU A C 1
ATOM 489 O O . LEU A 1 73 ? -3.944 6.715 11.214 1.00 95.31 73 LEU A O 1
ATOM 493 N N . SER A 1 74 ? -2.591 6.214 12.928 1.00 95.25 74 SER A N 1
ATOM 494 C CA . SER A 1 74 ? -3.657 6.037 13.927 1.00 95.25 74 SER A CA 1
ATOM 495 C C . SER A 1 74 ? -4.499 7.285 14.195 1.00 95.25 74 SER A C 1
ATOM 497 O O . SER A 1 74 ? -5.558 7.176 14.795 1.00 95.25 74 SER A O 1
ATOM 499 N N . SER A 1 75 ? -4.020 8.463 13.795 1.00 96.31 75 SER A N 1
ATOM 500 C CA . SER A 1 75 ? -4.726 9.741 13.948 1.00 96.31 75 SER A CA 1
ATOM 501 C C . SER A 1 75 ? -5.390 10.230 12.656 1.00 96.31 75 SER A C 1
ATOM 503 O O . SER A 1 75 ? -5.964 11.313 12.640 1.00 96.31 75 SER A O 1
ATOM 505 N N . GLN A 1 76 ? -5.269 9.467 11.566 1.00 94.31 76 GLN A N 1
ATOM 506 C CA . GLN A 1 76 ? -5.729 9.834 10.220 1.00 94.31 76 GLN A CA 1
ATOM 507 C C . GLN A 1 76 ? -6.895 8.966 9.727 1.00 94.31 76 GLN A C 1
ATOM 509 O O . GLN A 1 76 ? -7.271 9.089 8.562 1.00 94.31 76 GLN A O 1
ATOM 514 N N . VAL A 1 77 ? -7.383 8.052 10.571 1.00 90.50 77 VAL A N 1
ATOM 515 C CA . VAL A 1 77 ? -8.360 6.996 10.258 1.00 90.50 77 VAL A CA 1
ATOM 516 C C . VAL A 1 77 ? -9.318 6.778 11.422 1.00 90.50 77 VAL A C 1
ATOM 518 O O . VAL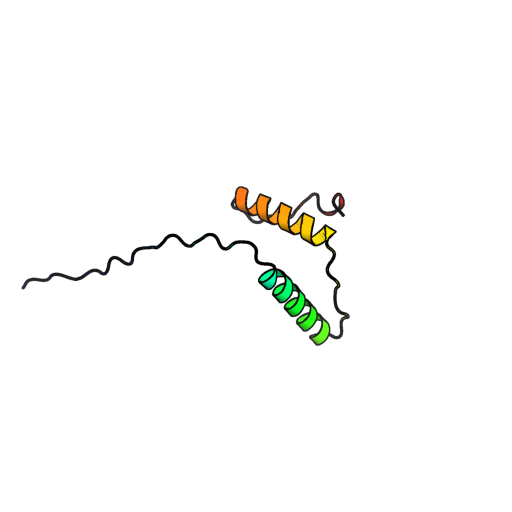 A 1 77 ? -8.982 7.235 12.541 1.00 90.50 77 VAL A O 1
#

Radius of gyration: 21.24 Å; chains: 1; bounding box: 59×33×51 Å

Sequence (77 aa):
MLLVLALGVLALAPASPVGASPAAESGFVSSINGLRSSRGLGSLTVSGELTGVARSWAGAMADAGQISHNGSLSSQV

Foldseek 3Di:
DDDDDPPPPPPPDPDDPPDDDPVVVVVVLVVVQVVCVVVVHHGDDDDPQLVVVVVVVVVVCVVVVHDDDDPCSVVSD

Secondary structure (DSSP, 8-state):
------------PPPPP----HHHHHHHHHHHHHHHHHTTPPPPPPPHHHHHHHHHHHHHHHHHTS----TTGGG--